Protein AF-A0A101RMH1-F1 (afdb_monomer_lite)

Foldseek 3Di:
DDDDDDPDDDPCNVQQVVQQQPCPVQVVCVVVVHDRDVVSRDGHPPGDDDDDDPDDDDDDDPADPVRDDD

pLDDT: mean 86.71, std 14.09, range [53.06, 98.62]

Organism: NCBI:txid67304

Structure (mmCIF, N/CA/C/O backbone):
data_AF-A0A101RMH1-F1
#
_entry.id   AF-A0A101RMH1-F1
#
loop_
_atom_site.group_PDB
_atom_site.id
_atom_site.type_symbol
_atom_site.label_atom_id
_atom_site.label_alt_id
_atom_site.label_comp_id
_atom_site.label_asym_id
_atom_site.label_entity_id
_atom_site.label_seq_id
_atom_site.pdbx_PDB_ins_code
_atom_site.Cartn_x
_atom_site.Cartn_y
_atom_site.Cartn_z
_atom_site.occupancy
_atom_site.B_iso_or_equiv
_atom_site.auth_seq_id
_atom_site.auth_comp_id
_atom_site.auth_asym_id
_atom_site.auth_atom_id
_atom_site.pdbx_PDB_model_num
ATOM 1 N N . MET A 1 1 ? 13.741 -10.849 12.769 1.00 63.72 1 MET A N 1
ATOM 2 C CA . MET A 1 1 ? 14.778 -9.829 12.505 1.00 63.72 1 MET A CA 1
ATOM 3 C C . MET A 1 1 ? 14.204 -8.844 11.504 1.00 63.72 1 MET A C 1
ATOM 5 O O . MET A 1 1 ? 13.616 -9.300 10.534 1.00 63.72 1 MET A O 1
ATOM 9 N N . ILE A 1 2 ? 14.311 -7.542 11.759 1.00 86.19 2 ILE A N 1
ATOM 10 C CA . ILE A 1 2 ? 13.909 -6.487 10.816 1.00 86.19 2 ILE A CA 1
ATOM 11 C C . ILE A 1 2 ? 15.196 -5.950 10.187 1.00 86.19 2 ILE A C 1
ATOM 13 O O . ILE A 1 2 ? 16.110 -5.586 10.924 1.00 86.19 2 ILE A O 1
ATOM 17 N N . SER A 1 3 ? 15.287 -5.954 8.856 1.00 95.62 3 SER A N 1
ATOM 18 C CA . SER A 1 3 ? 16.478 -5.511 8.115 1.00 95.62 3 SER A CA 1
ATOM 19 C C . SER A 1 3 ? 16.387 -4.065 7.627 1.00 95.62 3 SER A C 1
ATOM 21 O O . SER A 1 3 ? 17.411 -3.406 7.491 1.00 95.62 3 SER A O 1
ATOM 23 N N . GLU A 1 4 ? 15.179 -3.568 7.361 1.00 94.00 4 GLU A N 1
ATOM 24 C CA . GLU A 1 4 ? 14.940 -2.226 6.831 1.00 94.00 4 GLU A CA 1
ATOM 25 C C . GLU A 1 4 ? 13.527 -1.755 7.201 1.00 94.00 4 GLU A C 1
ATOM 27 O O . GLU A 1 4 ? 12.599 -2.562 7.293 1.00 94.00 4 GLU A O 1
ATOM 32 N N . LEU A 1 5 ? 13.361 -0.445 7.386 1.00 94.69 5 LEU A N 1
ATOM 33 C CA . LEU A 1 5 ? 12.068 0.209 7.562 1.00 94.69 5 LEU A CA 1
ATOM 34 C C . LEU A 1 5 ? 11.973 1.397 6.602 1.00 94.69 5 LEU A C 1
ATOM 36 O O . LEU A 1 5 ? 12.798 2.305 6.646 1.00 94.69 5 LEU A O 1
ATOM 40 N N . ASN A 1 6 ? 10.940 1.403 5.760 1.00 93.94 6 ASN A N 1
ATOM 41 C CA . ASN A 1 6 ? 10.663 2.488 4.824 1.00 93.94 6 ASN A CA 1
ATOM 42 C C . ASN A 1 6 ? 9.371 3.201 5.230 1.00 93.94 6 ASN A C 1
ATOM 44 O O . ASN A 1 6 ? 8.301 2.602 5.191 1.00 93.94 6 ASN A O 1
ATOM 48 N N . ALA A 1 7 ? 9.445 4.495 5.547 1.00 93.62 7 ALA A N 1
ATOM 49 C CA . ALA A 1 7 ? 8.273 5.336 5.819 1.00 93.62 7 ALA A CA 1
ATOM 50 C C . ALA A 1 7 ? 7.587 5.812 4.517 1.00 93.62 7 ALA A C 1
ATOM 52 O O . ALA A 1 7 ? 7.314 6.995 4.331 1.00 93.62 7 ALA A O 1
ATOM 53 N N . ARG A 1 8 ? 7.394 4.889 3.568 1.00 93.44 8 ARG A N 1
ATOM 54 C CA . ARG A 1 8 ? 6.779 5.107 2.250 1.00 93.44 8 ARG A CA 1
ATOM 55 C C . ARG A 1 8 ? 6.331 3.774 1.656 1.00 93.44 8 ARG A C 1
ATOM 57 O O . 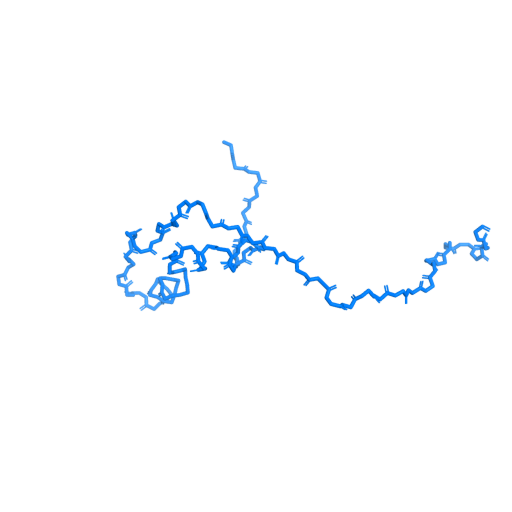ARG A 1 8 ? 6.810 2.718 2.068 1.00 93.44 8 ARG A O 1
ATOM 64 N N . PHE A 1 9 ? 5.508 3.823 0.613 1.00 93.06 9 PHE A N 1
ATOM 65 C CA . PHE A 1 9 ? 5.193 2.633 -0.172 1.0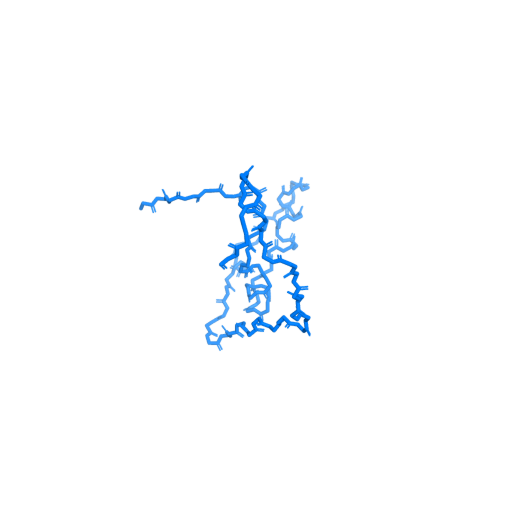0 93.06 9 PHE A CA 1
ATOM 66 C C . PHE A 1 9 ? 6.449 2.067 -0.855 1.00 93.06 9 PHE A C 1
ATOM 68 O O . PHE A 1 9 ? 7.205 2.777 -1.529 1.00 93.06 9 PHE A O 1
ATOM 75 N N . ALA A 1 10 ? 6.685 0.773 -0.638 1.00 93.94 10 ALA A N 1
ATOM 76 C CA . ALA A 1 10 ? 7.799 0.032 -1.217 1.00 93.94 10 ALA A CA 1
ATOM 77 C C . ALA A 1 10 ? 7.473 -0.454 -2.641 1.00 93.94 10 ALA A C 1
ATOM 79 O O . ALA A 1 10 ? 6.336 -0.382 -3.100 1.00 93.94 10 ALA A O 1
ATOM 80 N N . GLY A 1 11 ? 8.469 -1.009 -3.341 1.00 90.94 11 GLY A N 1
ATOM 81 C CA . GLY A 1 11 ? 8.312 -1.467 -4.730 1.00 90.94 11 GLY A CA 1
ATOM 82 C C . GLY A 1 11 ? 7.265 -2.572 -4.942 1.00 90.94 11 GLY A C 1
ATOM 83 O O . GLY A 1 11 ? 6.774 -2.727 -6.054 1.00 90.94 11 GLY A O 1
ATOM 84 N N . GLY A 1 12 ? 6.892 -3.305 -3.887 1.00 92.25 12 GLY A N 1
ATOM 85 C CA . GLY A 1 12 ? 5.833 -4.321 -3.918 1.00 92.25 12 GLY A CA 1
ATOM 86 C C . GLY A 1 12 ? 4.409 -3.769 -3.787 1.00 92.25 12 GLY A C 1
ATOM 87 O O . GLY A 1 12 ? 3.465 -4.543 -3.877 1.00 92.25 12 GLY A O 1
ATOM 88 N N . PHE A 1 13 ? 4.232 -2.458 -3.597 1.00 94.69 13 PHE A N 1
ATOM 89 C CA . PHE A 1 13 ? 2.926 -1.838 -3.353 1.00 94.69 13 PHE A CA 1
ATOM 90 C C . PHE A 1 13 ? 1.865 -2.209 -4.401 1.00 94.69 13 PHE A C 1
ATOM 92 O O . PHE A 1 13 ? 0.776 -2.644 -4.042 1.00 94.69 13 PHE A O 1
ATOM 99 N N . ALA A 1 14 ? 2.204 -2.117 -5.691 1.00 93.50 14 ALA A N 1
ATOM 100 C CA . ALA A 1 14 ? 1.264 -2.429 -6.767 1.00 93.50 14 ALA A CA 1
ATOM 101 C C . ALA A 1 14 ? 0.804 -3.898 -6.753 1.00 93.50 14 ALA A C 1
ATOM 103 O O . ALA A 1 14 ? -0.338 -4.182 -7.101 1.00 93.50 14 ALA A O 1
ATOM 104 N N . LEU A 1 15 ? 1.675 -4.827 -6.338 1.00 95.56 15 LEU A N 1
ATOM 105 C CA . LEU A 1 15 ? 1.305 -6.233 -6.179 1.00 95.56 15 LEU A CA 1
ATOM 106 C C . LEU A 1 15 ? 0.308 -6.405 -5.033 1.00 95.56 15 LEU A C 1
ATOM 108 O O . LEU A 1 15 ? -0.700 -7.078 -5.209 1.00 95.56 15 LEU A O 1
ATOM 112 N N . SER A 1 16 ? 0.581 -5.797 -3.880 1.00 96.38 16 SER A N 1
ATOM 113 C CA . SER A 1 16 ? -0.289 -5.901 -2.708 1.00 96.38 16 SER A CA 1
ATOM 114 C C . SER A 1 16 ? -1.700 -5.382 -2.997 1.00 96.38 16 SER A C 1
ATOM 116 O O . SER A 1 16 ? -2.670 -6.078 -2.708 1.00 96.38 16 SER A O 1
ATOM 118 N N . GLU A 1 17 ? -1.806 -4.219 -3.643 1.00 96.38 17 GLU A N 1
ATOM 119 C CA . GLU A 1 17 ? -3.085 -3.640 -4.081 1.00 96.38 17 GLU A CA 1
ATOM 120 C C . GLU A 1 17 ? -3.813 -4.557 -5.072 1.00 96.38 17 GLU A C 1
ATOM 122 O O . GLU A 1 17 ? -4.986 -4.878 -4.889 1.00 96.38 17 GLU A O 1
ATOM 127 N N . ALA A 1 18 ? -3.108 -5.060 -6.093 1.00 95.50 18 ALA A N 1
ATOM 128 C CA . ALA A 1 18 ? -3.681 -5.997 -7.060 1.00 95.50 18 ALA A CA 1
ATOM 129 C C . ALA A 1 18 ? -4.122 -7.324 -6.413 1.00 95.50 18 ALA A C 1
ATOM 131 O O . ALA A 1 18 ? -5.084 -7.946 -6.863 1.00 95.50 18 ALA A O 1
ATOM 132 N N . ALA A 1 19 ? -3.447 -7.746 -5.342 1.00 97.00 19 ALA A N 1
ATOM 133 C CA . ALA A 1 19 ? -3.814 -8.906 -4.539 1.00 97.00 19 ALA A CA 1
ATOM 134 C C . ALA A 1 19 ? -4.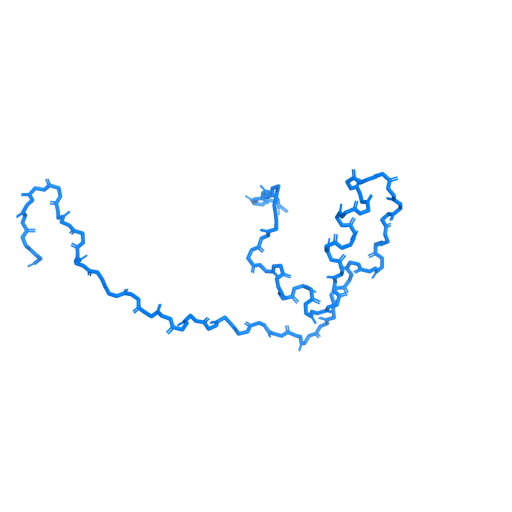974 -8.631 -3.563 1.00 97.00 19 ALA A C 1
ATOM 136 O O . ALA A 1 19 ? -5.421 -9.547 -2.872 1.00 97.00 19 ALA A O 1
ATOM 137 N N . GLY A 1 20 ? -5.497 -7.403 -3.525 1.00 96.69 20 GLY A N 1
ATOM 138 C CA . GLY A 1 20 ? -6.660 -7.008 -2.735 1.00 96.69 20 GLY A CA 1
ATOM 139 C C . GLY A 1 20 ? -6.344 -6.433 -1.355 1.00 96.69 20 GLY A C 1
ATOM 140 O O . GLY A 1 20 ? -7.285 -6.160 -0.615 1.00 96.69 20 GLY A O 1
ATOM 141 N N . ALA A 1 21 ? -5.068 -6.233 -1.013 1.00 97.69 21 ALA A N 1
ATOM 142 C CA . ALA A 1 21 ? -4.703 -5.487 0.185 1.00 97.69 21 ALA A CA 1
ATOM 143 C C . ALA A 1 21 ? -4.902 -3.988 -0.077 1.00 97.69 21 ALA A C 1
ATOM 145 O O . ALA A 1 21 ? -4.180 -3.387 -0.867 1.00 97.69 21 ALA A O 1
ATOM 146 N N . ASP A 1 22 ? -5.873 -3.397 0.604 1.00 97.38 22 ASP A N 1
ATOM 147 C CA . ASP A 1 22 ? -6.301 -2.007 0.458 1.00 97.38 22 ASP A CA 1
ATOM 148 C C . ASP A 1 22 ? -5.376 -1.050 1.234 1.00 97.38 22 ASP A C 1
ATOM 150 O O . ASP A 1 22 ? -5.745 -0.436 2.235 1.00 97.38 22 ASP A O 1
ATOM 154 N N . LEU A 1 23 ? -4.116 -0.956 0.817 1.00 97.25 23 LEU A N 1
ATOM 155 C CA . LEU A 1 23 ? -3.101 -0.171 1.513 1.00 97.25 23 LEU A CA 1
ATOM 156 C C . LEU A 1 23 ? -3.385 1.328 1.409 1.00 97.25 23 LEU A C 1
ATOM 158 O O . LEU A 1 23 ? -3.148 2.048 2.379 1.00 97.25 23 LEU A O 1
ATOM 162 N N . VAL A 1 24 ? -3.891 1.818 0.272 1.00 97.19 24 VAL A N 1
ATOM 163 C CA . VAL A 1 24 ? -4.176 3.252 0.082 1.00 97.19 24 VAL A 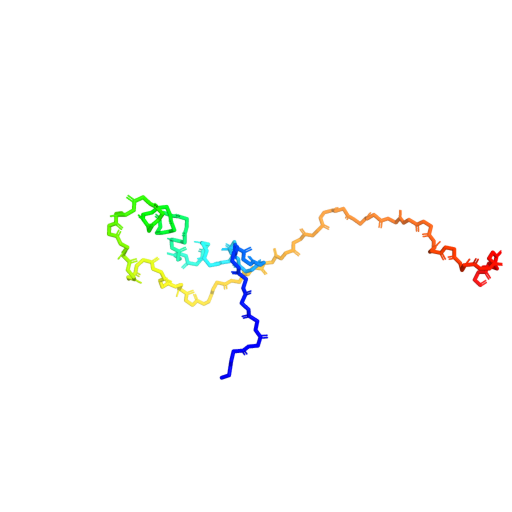CA 1
ATOM 164 C C . VAL A 1 24 ? -5.254 3.730 1.042 1.00 97.19 24 VAL A C 1
ATOM 166 O O . VAL A 1 24 ? -4.998 4.648 1.825 1.00 97.19 24 VAL A O 1
ATOM 169 N N . GLN A 1 25 ? -6.449 3.131 1.007 1.00 97.88 25 GLN A N 1
ATOM 170 C CA . GLN A 1 25 ? -7.564 3.618 1.817 1.00 97.88 25 GLN A CA 1
ATOM 171 C C . GLN A 1 25 ? -7.253 3.462 3.306 1.00 97.88 25 GLN A C 1
ATOM 173 O O . GLN A 1 25 ? -7.521 4.379 4.078 1.00 97.88 25 GLN A O 1
ATOM 178 N N . GLN A 1 26 ? -6.623 2.355 3.712 1.00 98.44 26 GLN A N 1
ATOM 179 C CA . GLN A 1 26 ? -6.265 2.146 5.114 1.00 98.44 26 GLN A CA 1
ATOM 180 C C . GLN A 1 26 ? -5.136 3.075 5.593 1.00 98.44 26 GLN A C 1
ATOM 182 O O . GLN A 1 26 ? -5.174 3.541 6.733 1.00 98.44 26 GLN A O 1
ATOM 187 N N . THR A 1 27 ? -4.173 3.430 4.732 1.00 97.56 27 THR A N 1
ATOM 188 C CA . THR A 1 27 ? -3.160 4.453 5.057 1.00 97.56 27 THR A CA 1
ATOM 189 C C . THR A 1 27 ? -3.808 5.824 5.239 1.00 97.56 27 THR A C 1
ATOM 191 O O . THR A 1 27 ? -3.490 6.531 6.195 1.00 97.56 27 THR A O 1
ATOM 194 N N . LEU A 1 28 ? -4.738 6.198 4.355 1.00 98.25 28 LEU A N 1
ATOM 195 C CA . LEU A 1 28 ? -5.482 7.454 4.470 1.00 98.25 28 LEU A CA 1
ATOM 196 C C . LEU A 1 28 ? -6.348 7.473 5.733 1.00 98.25 28 LEU A C 1
ATOM 198 O O . LEU A 1 28 ? -6.346 8.475 6.443 1.00 98.25 28 LEU A O 1
ATOM 202 N N . ASN A 1 29 ? -7.022 6.367 6.057 1.00 98.56 29 ASN A N 1
ATOM 203 C CA . ASN A 1 29 ? -7.786 6.249 7.295 1.00 98.56 29 ASN A CA 1
ATOM 204 C C . ASN A 1 29 ? -6.901 6.534 8.512 1.00 98.56 29 ASN A C 1
ATOM 206 O O . ASN A 1 29 ? -7.218 7.424 9.298 1.00 98.56 29 ASN A O 1
ATOM 210 N N . GLY A 1 30 ? -5.750 5.863 8.616 1.00 97.31 30 GLY A N 1
ATOM 211 C CA . GLY A 1 30 ? -4.797 6.101 9.700 1.00 97.31 30 GLY A CA 1
ATOM 212 C C . GLY A 1 30 ? -4.295 7.548 9.750 1.00 97.31 30 GLY A C 1
ATOM 213 O O . GLY A 1 30 ? -4.250 8.144 10.825 1.00 97.31 30 GLY A O 1
ATOM 214 N N . LEU A 1 31 ? -3.980 8.145 8.595 1.00 97.50 31 LEU A N 1
ATOM 215 C CA . LEU A 1 31 ? -3.514 9.533 8.505 1.00 97.50 31 LEU A CA 1
ATOM 216 C C . LEU A 1 31 ? -4.561 10.543 8.996 1.00 97.50 31 LEU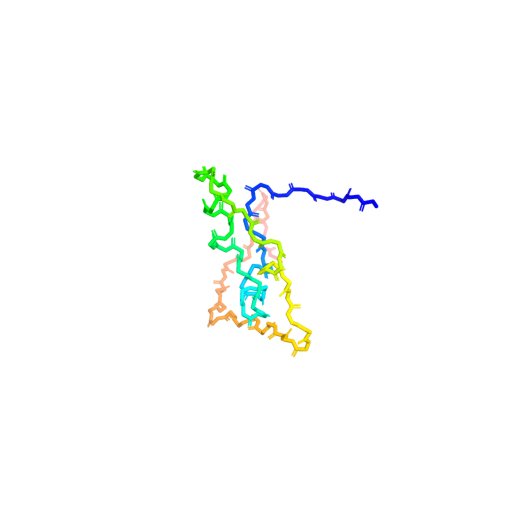 A C 1
ATOM 218 O O . LEU A 1 31 ? -4.207 11.544 9.616 1.00 97.50 31 LEU A O 1
ATOM 222 N N . PHE A 1 32 ? -5.841 10.278 8.738 1.00 98.31 32 PHE A N 1
ATOM 223 C CA . PHE A 1 32 ? -6.950 11.141 9.145 1.00 98.31 32 PHE A CA 1
ATOM 224 C C . PHE A 1 32 ? -7.579 10.746 10.490 1.00 98.31 32 PHE A C 1
ATOM 226 O O . PHE A 1 32 ? -8.616 11.294 10.860 1.00 98.31 32 PHE A O 1
ATOM 233 N N . GLY A 1 33 ? -6.968 9.819 11.236 1.00 98.19 33 GLY A N 1
ATOM 234 C CA . GLY A 1 33 ? -7.480 9.362 12.533 1.00 98.19 33 GLY A CA 1
ATOM 235 C C . GLY A 1 33 ? -8.791 8.575 12.442 1.00 98.19 33 GLY A C 1
ATOM 236 O O . GLY A 1 33 ? -9.517 8.464 13.429 1.00 98.19 33 GLY A O 1
ATOM 237 N N . LEU A 1 34 ? -9.112 8.047 11.262 1.00 98.62 34 LEU A N 1
ATOM 238 C CA . LEU A 1 34 ? -10.245 7.161 11.038 1.00 98.62 34 LEU A CA 1
ATOM 239 C C . LEU A 1 34 ? -9.867 5.710 11.383 1.00 98.62 34 LEU A C 1
ATOM 241 O O . LEU A 1 34 ? -8.684 5.357 11.373 1.00 98.62 34 LEU A O 1
ATOM 245 N N . PRO A 1 35 ? -10.858 4.843 11.657 1.00 98.31 35 PRO A N 1
ATOM 246 C CA . PRO A 1 35 ? -10.603 3.432 11.906 1.00 98.31 35 PRO A CA 1
ATOM 247 C C . PRO A 1 35 ? -9.865 2.764 10.742 1.00 98.31 35 PRO A C 1
ATOM 249 O O . PRO A 1 35 ? -10.262 2.892 9.581 1.00 98.31 35 PRO A O 1
ATOM 252 N N . VAL A 1 36 ? -8.810 2.023 11.074 1.00 98.25 36 VAL A N 1
ATOM 253 C CA . VAL A 1 36 ? -8.090 1.160 10.136 1.00 98.25 36 VAL A CA 1
ATOM 254 C C . VAL A 1 36 ? -8.695 -0.236 10.206 1.00 98.25 36 VAL A C 1
ATOM 256 O O . VAL A 1 36 ? -8.767 -0.836 11.277 1.00 98.25 36 VAL A O 1
ATOM 259 N N . ASP A 1 37 ? -9.121 -0.747 9.060 1.00 98.06 37 ASP A N 1
ATOM 260 C CA . ASP A 1 37 ? -9.605 -2.111 8.908 1.00 98.06 37 ASP A CA 1
ATOM 261 C C . ASP A 1 37 ? -8.432 -3.027 8.538 1.00 98.06 37 ASP A C 1
ATOM 263 O O . ASP A 1 37 ? -7.915 -2.992 7.418 1.00 98.06 37 ASP A O 1
ATOM 267 N N . HIS A 1 38 ? -7.991 -3.834 9.501 1.00 96.94 38 HIS A N 1
ATOM 268 C CA . HIS A 1 38 ? -6.862 -4.742 9.320 1.00 96.94 38 HIS A CA 1
ATOM 269 C C . HIS A 1 38 ? -7.203 -5.978 8.483 1.00 96.94 38 HIS A C 1
ATOM 271 O O . HIS A 1 38 ? -6.298 -6.550 7.875 1.00 96.94 38 HIS A O 1
ATOM 277 N N . ASP A 1 39 ? -8.479 -6.352 8.373 1.00 97.31 39 ASP A N 1
ATOM 278 C CA . ASP A 1 39 ? -8.894 -7.476 7.528 1.00 97.31 39 ASP A CA 1
ATOM 279 C C . ASP A 1 39 ? -8.757 -7.111 6.044 1.00 97.31 39 ASP A C 1
ATOM 281 O O . ASP A 1 39 ? -8.460 -7.959 5.199 1.00 97.31 39 ASP A O 1
ATOM 285 N N . ARG A 1 40 ? -8.870 -5.817 5.722 1.00 96.69 40 ARG A N 1
ATOM 286 C CA . ARG A 1 40 ? -8.638 -5.278 4.373 1.00 96.69 40 ARG A CA 1
ATOM 287 C C . ARG A 1 40 ? -7.163 -5.137 3.998 1.00 96.69 40 ARG A C 1
ATOM 289 O O . ARG A 1 40 ? -6.864 -4.810 2.854 1.00 96.69 40 ARG A O 1
ATOM 296 N N . LEU A 1 41 ? -6.234 -5.417 4.912 1.00 96.62 41 LEU A N 1
ATOM 297 C CA . LEU A 1 41 ? -4.790 -5.424 4.638 1.00 96.62 41 LEU A CA 1
ATOM 298 C C . LEU A 1 41 ? -4.265 -6.801 4.200 1.00 96.62 41 LEU A C 1
ATOM 300 O O . LEU A 1 41 ? -3.065 -6.964 3.969 1.00 96.62 41 LEU A O 1
ATOM 304 N N . VAL A 1 42 ? -5.145 -7.797 4.084 1.00 96.06 42 VAL A N 1
ATOM 305 C CA . VAL A 1 42 ? -4.777 -9.170 3.732 1.00 96.06 42 VAL A CA 1
ATOM 306 C C . VAL A 1 42 ? -4.699 -9.330 2.213 1.00 96.06 42 VAL A C 1
ATOM 308 O O . VAL A 1 42 ? -5.697 -9.225 1.503 1.00 96.06 42 VAL A O 1
ATOM 311 N N . ALA A 1 43 ? -3.503 -9.635 1.712 1.00 92.19 43 ALA A N 1
ATOM 312 C CA . ALA A 1 43 ? -3.299 -9.988 0.311 1.00 92.19 43 ALA A CA 1
ATOM 313 C C . ALA A 1 43 ? -3.782 -11.419 0.026 1.00 92.19 43 ALA A C 1
ATOM 315 O O . ALA A 1 43 ? -3.550 -12.339 0.814 1.00 92.19 43 ALA A O 1
ATOM 316 N N . LYS A 1 44 ? -4.405 -11.623 -1.135 1.00 94.38 44 LYS A N 1
ATOM 317 C CA . LYS A 1 44 ? -4.737 -12.959 -1.639 1.00 94.38 44 LYS A CA 1
ATOM 318 C C . LYS A 1 44 ? -3.483 -13.665 -2.175 1.00 94.38 44 LYS A C 1
ATOM 320 O O . LYS A 1 44 ? -2.623 -13.004 -2.763 1.00 94.38 44 LYS A O 1
ATOM 325 N N . PRO A 1 45 ? -3.376 -14.994 -1.997 1.00 93.38 45 PRO A N 1
ATOM 326 C CA . PRO A 1 45 ? -2.286 -15.771 -2.577 1.00 93.38 45 PRO A CA 1
ATOM 327 C C . PRO A 1 45 ? -2.407 -15.851 -4.107 1.00 93.38 45 PRO A C 1
ATOM 329 O O . PRO A 1 45 ? -3.414 -15.449 -4.688 1.00 93.38 45 PRO A O 1
ATOM 332 N N . ASP A 1 46 ? -1.369 -16.393 -4.745 1.00 93.94 46 ASP A N 1
ATOM 333 C CA . ASP A 1 46 ? -1.339 -16.750 -6.173 1.00 93.94 46 ASP A CA 1
ATOM 334 C C . ASP A 1 46 ? -1.506 -15.579 -7.160 1.00 93.94 46 ASP A C 1
ATOM 336 O O . ASP A 1 46 ? -1.834 -15.767 -8.332 1.00 93.94 46 ASP A O 1
ATOM 340 N N . ILE A 1 47 ? -1.214 -14.357 -6.707 1.00 92.00 47 ILE A N 1
ATOM 341 C CA . ILE A 1 47 ? -1.116 -13.162 -7.547 1.00 92.00 47 ILE A CA 1
ATOM 342 C C . ILE A 1 47 ? 0.359 -12.824 -7.764 1.00 92.00 47 ILE A C 1
ATOM 344 O O . ILE A 1 47 ? 1.142 -12.753 -6.817 1.00 92.00 47 ILE A O 1
ATOM 348 N N . TYR A 1 48 ? 0.740 -12.590 -9.020 1.00 92.44 48 TYR A N 1
ATOM 349 C CA . TYR A 1 48 ? 2.122 -12.316 -9.409 1.00 92.44 48 TYR A CA 1
ATOM 350 C C . TYR A 1 48 ? 2.222 -10.995 -10.164 1.00 92.44 48 TYR A C 1
ATOM 352 O O . TYR A 1 48 ? 1.428 -10.708 -11.061 1.00 92.44 48 TYR A O 1
ATOM 360 N N . LEU A 1 49 ? 3.241 -10.202 -9.835 1.00 88.19 49 LEU A N 1
ATOM 361 C CA . LEU A 1 49 ? 3.545 -8.961 -10.537 1.00 88.19 49 LEU A CA 1
ATOM 362 C C . LEU A 1 49 ? 4.616 -9.212 -11.594 1.00 88.19 49 LEU A C 1
ATOM 364 O O . LEU A 1 49 ? 5.768 -9.498 -11.271 1.00 88.19 49 LEU A O 1
ATOM 368 N N . SER A 1 50 ? 4.251 -9.021 -12.858 1.00 88.50 50 SER A N 1
ATOM 369 C CA . SER A 1 50 ? 5.222 -8.909 -13.945 1.00 88.50 50 SER A CA 1
ATOM 370 C C . SER A 1 50 ? 5.570 -7.441 -14.155 1.00 88.50 50 SER A C 1
ATOM 372 O O . SER A 1 50 ? 4.757 -6.661 -14.647 1.00 88.50 50 SER A O 1
ATOM 374 N N . LYS A 1 51 ? 6.787 -7.046 -13.771 1.00 80.88 51 LYS A N 1
ATOM 375 C CA . LYS A 1 51 ? 7.288 -5.694 -14.024 1.00 80.88 51 LYS A CA 1
ATOM 376 C C . LYS A 1 51 ? 7.877 -5.628 -15.431 1.00 80.88 51 LYS A C 1
ATOM 378 O O . LYS A 1 51 ? 8.972 -6.131 -15.664 1.00 80.88 51 LYS A O 1
ATOM 383 N N . TYR A 1 52 ? 7.173 -4.975 -16.347 1.00 78.94 52 TYR A N 1
ATOM 384 C CA . TYR A 1 52 ? 7.695 -4.669 -17.676 1.00 78.94 52 TYR A CA 1
ATOM 385 C C . TYR A 1 52 ? 8.281 -3.252 -17.696 1.00 78.94 52 TYR A C 1
ATOM 387 O O . TYR A 1 52 ? 7.633 -2.300 -17.265 1.00 78.94 52 TYR A O 1
ATOM 395 N N . VAL A 1 53 ? 9.518 -3.106 -18.174 1.00 75.38 53 VAL A N 1
ATOM 396 C CA . VAL A 1 53 ? 10.146 -1.800 -18.409 1.00 75.38 53 VAL A CA 1
ATOM 397 C C . VAL A 1 53 ? 10.152 -1.580 -19.916 1.00 75.38 53 VAL A C 1
ATOM 399 O O . VAL A 1 53 ? 10.986 -2.133 -20.623 1.00 75.38 53 VAL A O 1
ATOM 402 N N . THR A 1 54 ? 9.191 -0.802 -20.414 1.00 67.12 54 THR A N 1
ATOM 403 C CA . THR A 1 54 ? 8.977 -0.604 -21.860 1.00 67.12 54 THR A CA 1
ATOM 404 C C . THR A 1 54 ? 10.124 0.127 -22.556 1.00 67.12 54 THR A C 1
ATOM 406 O O . THR A 1 54 ? 10.253 0.038 -23.773 1.00 67.12 54 THR A O 1
ATOM 409 N N . VAL A 1 55 ? 10.967 0.843 -21.809 1.00 73.31 55 VAL A N 1
ATOM 410 C CA . VAL A 1 55 ? 12.055 1.645 -22.374 1.00 73.31 55 VAL A CA 1
ATOM 411 C C . VAL A 1 55 ? 13.388 1.170 -21.806 1.00 73.31 55 VAL A C 1
ATOM 413 O O . VAL A 1 55 ? 13.720 1.459 -20.657 1.00 73.31 55 VAL A O 1
ATOM 416 N N . LEU A 1 56 ? 14.166 0.461 -22.628 1.00 67.69 56 LEU A N 1
ATOM 417 C CA . LEU A 1 56 ? 15.609 0.362 -22.431 1.00 67.69 56 LEU A CA 1
ATOM 418 C C . LEU A 1 56 ? 16.225 1.695 -22.861 1.00 67.69 56 LEU A C 1
ATOM 420 O O . LEU A 1 56 ? 16.194 2.042 -24.040 1.00 67.69 56 LEU A O 1
ATOM 424 N N . ALA A 1 57 ? 16.790 2.438 -21.914 1.00 68.38 57 ALA A N 1
ATOM 425 C CA . ALA A 1 57 ? 17.654 3.565 -22.233 1.00 68.38 57 ALA A CA 1
ATOM 426 C C . ALA A 1 57 ? 19.103 3.068 -22.296 1.00 68.38 57 ALA A C 1
ATOM 428 O O . ALA A 1 57 ? 19.622 2.537 -21.314 1.00 68.38 57 ALA A O 1
ATOM 429 N N . ALA A 1 58 ? 19.747 3.238 -23.450 1.00 73.25 58 ALA A N 1
ATOM 430 C CA . ALA A 1 58 ? 21.194 3.129 -23.576 1.00 73.25 58 ALA A CA 1
ATOM 431 C C . ALA A 1 58 ? 21.807 4.520 -23.376 1.00 73.25 58 ALA A C 1
ATOM 433 O O . ALA A 1 58 ? 21.299 5.510 -23.901 1.00 73.25 58 ALA A O 1
ATOM 434 N N . GLY A 1 59 ? 22.893 4.591 -22.614 1.00 75.56 59 GLY A N 1
ATOM 435 C CA . GLY A 1 59 ? 23.691 5.798 -22.430 1.00 75.56 59 GLY A CA 1
ATOM 436 C C . GLY A 1 59 ? 25.172 5.492 -22.653 1.00 75.56 59 GLY A C 1
ATOM 437 O O . GLY A 1 59 ? 25.543 4.315 -22.686 1.00 75.56 59 GLY A O 1
ATOM 438 N N . PRO A 1 60 ? 26.023 6.520 -22.819 1.00 76.88 60 PRO A N 1
ATOM 439 C CA . PRO A 1 60 ? 27.467 6.329 -22.858 1.00 76.88 60 PRO A CA 1
ATOM 440 C C . PRO A 1 60 ? 27.939 5.570 -21.613 1.00 76.88 60 PRO A C 1
ATOM 442 O O . PRO A 1 60 ? 27.379 5.753 -20.528 1.00 76.88 60 PRO A O 1
ATOM 445 N N . ALA A 1 61 ? 28.978 4.742 -21.758 1.00 65.25 61 ALA A N 1
ATOM 446 C CA . ALA A 1 61 ? 29.663 4.186 -20.598 1.00 65.25 61 ALA A CA 1
ATOM 447 C C . ALA A 1 61 ? 30.095 5.340 -19.669 1.00 65.25 61 ALA A C 1
ATOM 449 O O . ALA A 1 61 ? 30.500 6.392 -20.177 1.00 65.25 61 ALA A O 1
ATOM 450 N N . PRO A 1 62 ? 30.001 5.184 -18.335 1.00 63.88 62 PRO A N 1
ATOM 451 C CA . PRO A 1 62 ? 30.528 6.188 -17.422 1.00 63.88 62 PRO A CA 1
ATOM 452 C C . PRO A 1 62 ? 31.997 6.440 -17.775 1.00 63.88 62 PRO A C 1
ATOM 454 O O . PRO A 1 62 ? 32.768 5.492 -17.927 1.00 63.88 62 PRO A O 1
ATOM 457 N N . CYS A 1 63 ? 32.377 7.707 -17.960 1.00 62.50 63 CYS A N 1
ATOM 458 C CA . CYS A 1 63 ? 33.781 8.035 -18.153 1.00 62.50 63 CYS A CA 1
ATOM 459 C C . CYS A 1 63 ? 34.553 7.602 -16.902 1.00 62.50 63 CYS A C 1
ATOM 461 O O . CYS A 1 6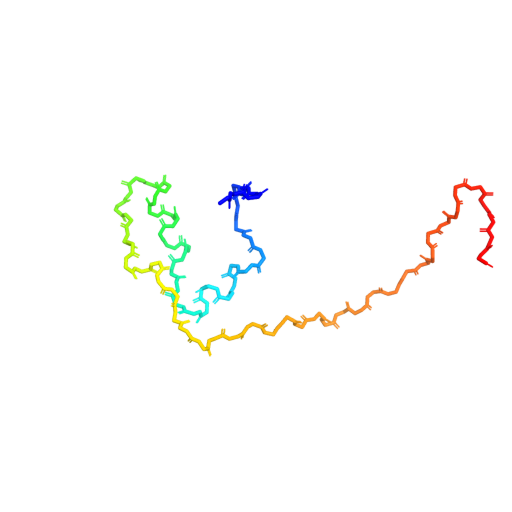3 ? 34.120 7.853 -15.774 1.00 62.50 63 CYS A O 1
ATOM 463 N N . HIS A 1 64 ? 35.695 6.936 -17.091 1.00 56.09 64 HIS A N 1
ATOM 464 C CA . HIS A 1 64 ? 36.643 6.768 -15.996 1.00 56.09 64 HIS A CA 1
ATOM 465 C C . HIS A 1 64 ? 36.995 8.176 -15.483 1.00 56.09 64 HIS A C 1
ATOM 467 O O . HIS A 1 64 ? 37.181 9.067 -16.321 1.00 56.09 64 HIS A O 1
ATOM 473 N N . PRO A 1 65 ? 37.116 8.413 -14.164 1.00 61.00 65 PRO A N 1
ATOM 474 C CA . PRO A 1 65 ? 37.462 9.734 -13.624 1.00 61.00 65 PRO A CA 1
ATOM 475 C C . PRO A 1 65 ? 38.761 10.332 -14.206 1.00 61.00 65 PRO A C 1
ATOM 477 O O . PRO A 1 65 ? 38.965 11.538 -14.106 1.00 61.00 65 PRO A O 1
ATOM 480 N N . ASP A 1 66 ? 39.572 9.517 -14.892 1.00 65.88 66 ASP A N 1
ATOM 481 C CA . ASP A 1 66 ? 40.852 9.886 -15.506 1.00 65.88 66 ASP A CA 1
ATOM 482 C C . ASP A 1 66 ? 40.839 9.917 -17.055 1.00 65.88 66 ASP A C 1
ATOM 484 O O . ASP A 1 66 ? 41.890 9.998 -17.683 1.00 65.88 66 ASP A O 1
ATOM 488 N N . GLY A 1 67 ? 39.669 9.854 -17.706 1.00 58.81 67 GLY A N 1
ATOM 489 C CA . GLY A 1 67 ? 39.540 10.114 -19.152 1.00 58.81 67 GLY A CA 1
ATOM 490 C C . GLY A 1 67 ? 40.028 9.012 -20.110 1.00 58.81 67 GLY A C 1
ATOM 491 O O . GLY A 1 67 ? 40.141 9.263 -21.308 1.00 58.81 67 GLY A O 1
ATOM 492 N N . GLY A 1 68 ? 40.296 7.797 -19.624 1.00 53.06 68 GLY A N 1
ATOM 493 C CA . GLY A 1 68 ? 40.606 6.638 -20.473 1.00 53.06 68 GLY A CA 1
ATOM 494 C C . GLY A 1 68 ? 39.352 5.983 -21.069 1.00 53.06 68 GLY A C 1
ATOM 495 O O . GLY A 1 68 ? 38.356 5.799 -20.367 1.00 53.06 68 GLY A O 1
ATOM 496 N N . THR A 1 69 ? 39.397 5.634 -22.358 1.00 53.78 69 THR A N 1
ATOM 497 C CA . THR A 1 69 ? 38.388 4.794 -23.037 1.00 53.78 69 THR A CA 1
ATOM 498 C C . THR A 1 69 ? 38.429 3.341 -22.535 1.00 53.78 69 THR A C 1
ATOM 500 O O . THR A 1 69 ? 39.490 2.925 -22.068 1.00 53.78 69 THR A O 1
ATOM 503 N N . PRO A 1 70 ? 37.311 2.587 -22.619 1.00 57.47 70 PRO A N 1
ATOM 504 C CA . PRO A 1 70 ? 37.217 1.204 -22.136 1.00 57.47 70 PRO A CA 1
ATOM 505 C C . PRO A 1 70 ? 38.193 0.234 -22.811 1.00 57.47 70 PRO A C 1
ATOM 507 O O . PRO A 1 70 ? 38.567 0.482 -23.982 1.00 57.47 70 PRO A O 1
#

Radius of gyration: 19.98 Å; chains: 1; bounding box: 52×28×36 Å

Sequence (70 aa):
MISELNARFAGGFALSEAAGADLVQQTLNGLFGLPVDHDRLVAKPDIYLSKYVTVLAAGPAPCHPDGGTP

Secondary structure (DSSP, 8-state):
------SS--TTHHHHHHTT--HHHHHHHHHTTPPP-SGGGPPPSS-------------PPPPPTT----